Protein AF-A0A6G9ZZT4-F1 (afdb_monomer)

Structure (mmCIF, N/CA/C/O backbone):
data_AF-A0A6G9ZZT4-F1
#
_entry.id   AF-A0A6G9ZZT4-F1
#
loop_
_atom_site.group_PDB
_atom_site.id
_atom_site.type_symbol
_atom_site.label_atom_id
_atom_site.label_alt_id
_atom_site.label_comp_id
_atom_site.label_asym_id
_atom_site.label_entity_id
_atom_site.label_seq_id
_atom_site.pdbx_PDB_ins_code
_atom_site.Cartn_x
_atom_site.Cartn_y
_atom_site.Cartn_z
_atom_site.occupancy
_atom_site.B_iso_or_equiv
_atom_site.auth_seq_id
_atom_site.auth_comp_id
_atom_site.auth_asym_id
_atom_site.auth_atom_id
_atom_site.pdbx_PDB_model_num
ATOM 1 N N . MET A 1 1 ? 6.848 51.789 -6.410 1.00 40.38 1 MET A N 1
ATOM 2 C CA . MET A 1 1 ? 7.286 50.613 -7.195 1.00 40.38 1 MET A CA 1
ATOM 3 C C . MET A 1 1 ? 8.052 49.717 -6.241 1.00 40.38 1 MET A C 1
ATOM 5 O O . MET A 1 1 ? 9.032 50.182 -5.696 1.00 40.38 1 MET A O 1
ATOM 9 N N . GLY A 1 2 ? 7.680 48.504 -5.877 1.00 38.53 2 GLY A N 1
ATOM 10 C CA . GLY A 1 2 ? 6.544 47.631 -6.135 1.00 38.53 2 GLY A CA 1
ATOM 11 C C . GLY A 1 2 ? 6.899 46.388 -5.318 1.00 38.53 2 GLY A C 1
ATOM 12 O O . GLY A 1 2 ? 7.953 45.803 -5.550 1.00 38.53 2 GLY A O 1
ATOM 13 N N . SER A 1 3 ? 6.124 46.094 -4.275 1.00 37.66 3 SER A N 1
ATOM 14 C CA . SER A 1 3 ? 6.469 45.092 -3.266 1.00 37.66 3 SER A CA 1
ATOM 15 C C . SER A 1 3 ? 6.653 43.709 -3.888 1.00 37.66 3 SER A C 1
ATOM 17 O O . SER A 1 3 ? 5.797 43.226 -4.629 1.00 37.66 3 SER A O 1
ATOM 19 N N . MET A 1 4 ? 7.783 43.086 -3.562 1.00 38.00 4 MET A N 1
ATOM 20 C CA . MET A 1 4 ? 8.154 41.728 -3.941 1.00 38.00 4 MET A CA 1
ATOM 21 C C . MET A 1 4 ? 7.099 40.763 -3.382 1.00 38.00 4 MET A C 1
ATOM 23 O O . MET A 1 4 ? 6.957 40.615 -2.167 1.00 38.00 4 MET A O 1
ATOM 27 N N . LYS A 1 5 ? 6.296 40.164 -4.268 1.00 38.88 5 LYS A N 1
ATOM 28 C CA . LYS A 1 5 ? 5.318 39.143 -3.887 1.00 38.88 5 LYS A CA 1
ATOM 29 C C . LYS A 1 5 ? 6.081 37.900 -3.445 1.00 38.88 5 LYS A C 1
ATOM 31 O O . LYS A 1 5 ? 6.746 37.249 -4.243 1.00 38.88 5 LYS A O 1
ATOM 36 N N . ILE A 1 6 ? 5.963 37.592 -2.161 1.00 41.97 6 ILE A N 1
ATOM 37 C CA . ILE A 1 6 ? 6.285 36.288 -1.595 1.00 41.97 6 ILE A CA 1
ATOM 38 C C . ILE A 1 6 ? 5.336 35.299 -2.280 1.00 41.97 6 ILE A C 1
ATOM 40 O O . ILE A 1 6 ? 4.125 35.348 -2.049 1.00 41.97 6 ILE A O 1
ATOM 44 N N . ASN A 1 7 ? 5.863 34.452 -3.166 1.00 36.41 7 ASN A N 1
ATOM 45 C CA . ASN A 1 7 ? 5.104 33.321 -3.682 1.00 36.41 7 ASN A CA 1
ATOM 46 C C . ASN A 1 7 ? 4.803 32.408 -2.495 1.00 36.41 7 ASN A C 1
ATOM 48 O O . ASN A 1 7 ? 5.701 31.802 -1.911 1.00 36.41 7 ASN A O 1
ATOM 52 N N . LYS A 1 8 ? 3.525 32.394 -2.105 1.00 38.28 8 LYS A N 1
ATOM 53 C CA . LYS A 1 8 ? 2.959 31.421 -1.179 1.00 38.28 8 LYS A CA 1
ATOM 54 C C . LYS A 1 8 ? 3.354 30.034 -1.673 1.00 38.28 8 LYS A C 1
ATOM 56 O O . LYS A 1 8 ? 3.097 29.705 -2.826 1.00 38.28 8 LYS A O 1
ATOM 61 N N . SER A 1 9 ? 3.972 29.261 -0.789 1.00 41.78 9 SER A N 1
ATOM 62 C CA . SER A 1 9 ? 4.110 27.819 -0.918 1.00 41.78 9 SER A CA 1
ATOM 63 C C . SER A 1 9 ? 2.759 27.235 -1.321 1.00 41.78 9 SER A C 1
ATOM 65 O O . SER A 1 9 ? 1.800 27.329 -0.548 1.00 41.78 9 SER A O 1
ATOM 67 N N . GLU A 1 10 ? 2.675 26.676 -2.524 1.00 39.22 10 GLU A N 1
ATOM 68 C CA . GLU A 1 10 ? 1.617 25.739 -2.870 1.00 39.22 10 GLU A CA 1
ATOM 69 C C . GLU A 1 10 ?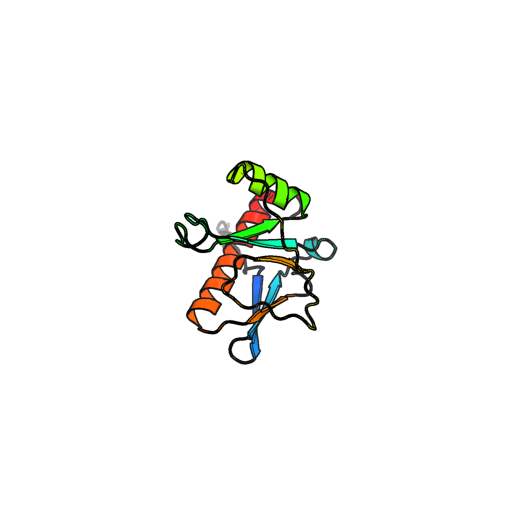 1.669 24.641 -1.811 1.00 39.22 10 GLU A C 1
ATOM 71 O O . GLU A 1 10 ? 2.642 23.896 -1.704 1.00 39.22 10 GLU A O 1
ATOM 76 N N . SER A 1 11 ? 0.668 24.616 -0.934 1.00 41.00 11 SER A N 1
ATOM 77 C CA . SER A 1 11 ? 0.413 23.458 -0.097 1.00 41.00 11 SER A CA 1
ATOM 78 C C . SER A 1 11 ? 0.123 22.318 -1.063 1.00 41.00 11 SER A C 1
ATOM 80 O O . SER A 1 11 ? -0.963 22.272 -1.638 1.00 41.00 11 SER A O 1
ATOM 82 N N . SER A 1 12 ? 1.121 21.475 -1.314 1.00 54.25 12 SER A N 1
ATOM 83 C CA . SER A 1 12 ? 0.995 20.284 -2.142 1.00 54.25 12 SER A CA 1
ATOM 84 C C . SER A 1 12 ? -0.148 19.449 -1.577 1.00 54.25 12 SER A C 1
ATOM 86 O O . SER A 1 12 ? -0.014 18.854 -0.506 1.00 54.25 12 SER A O 1
ATOM 88 N N . VAL A 1 13 ? -1.297 19.482 -2.248 1.00 65.56 13 VAL A N 1
ATOM 89 C CA . VAL A 1 13 ? -2.409 18.581 -1.957 1.00 65.56 13 VAL A CA 1
ATOM 90 C C . VAL A 1 13 ? -1.856 17.165 -2.092 1.00 65.56 13 VAL A C 1
ATOM 92 O O . VAL A 1 13 ? -1.134 16.876 -3.047 1.00 65.56 13 VAL A O 1
ATOM 95 N N . SER A 1 14 ? -2.115 16.317 -1.095 1.00 78.31 14 SER A N 1
ATOM 96 C CA . SER A 1 14 ? -1.703 14.915 -1.138 1.00 78.31 14 SER A CA 1
ATOM 97 C C . SER A 1 14 ? -2.259 14.284 -2.411 1.00 78.31 14 SER A C 1
ATOM 99 O O . SER A 1 14 ? -3.458 14.377 -2.661 1.00 78.31 14 SER A O 1
ATOM 101 N N . LYS A 1 15 ? -1.396 13.670 -3.226 1.00 88.25 15 LYS A N 1
ATOM 102 C CA . LYS A 1 15 ? -1.828 12.936 -4.426 1.00 88.25 15 LYS A CA 1
ATOM 103 C C . LYS A 1 15 ? -2.541 11.632 -4.071 1.00 88.25 15 LYS A C 1
ATOM 105 O O . LYS A 1 15 ? -3.247 11.081 -4.904 1.00 88.25 15 LYS A O 1
ATOM 110 N N . VAL A 1 16 ? -2.374 11.133 -2.845 1.00 92.25 16 VAL A N 1
ATOM 111 C CA . VAL A 1 16 ? -3.132 9.984 -2.344 1.00 92.25 16 VAL A CA 1
ATOM 112 C C . VAL A 1 16 ? -4.515 10.473 -1.926 1.00 92.25 16 VAL A C 1
ATOM 114 O O . VAL A 1 16 ? -4.672 11.097 -0.879 1.00 92.25 16 VAL A O 1
ATOM 117 N N . GLN A 1 17 ? -5.523 10.163 -2.731 1.00 93.69 17 GLN A N 1
ATOM 118 C CA . GLN A 1 17 ? -6.916 10.420 -2.402 1.00 93.69 17 GLN A CA 1
ATOM 119 C C . GLN A 1 17 ? -7.515 9.222 -1.674 1.00 93.69 17 GLN A C 1
ATOM 121 O O . GLN A 1 17 ? -7.230 8.064 -1.985 1.00 93.69 17 GLN A O 1
ATOM 126 N N . SER A 1 18 ? -8.369 9.497 -0.691 1.00 91.81 18 SER A N 1
ATOM 127 C CA . SER A 1 18 ? -9.068 8.452 0.051 1.00 91.81 18 SER A CA 1
ATOM 128 C C . SER A 1 18 ? -10.524 8.832 0.281 1.00 91.81 18 SER A C 1
ATOM 130 O O . SER A 1 18 ? -10.823 9.932 0.741 1.00 91.81 18 SER A O 1
ATOM 132 N N . ASN A 1 19 ? -11.429 7.909 -0.038 1.00 92.12 19 ASN A N 1
ATOM 133 C CA . ASN A 1 19 ? -12.871 8.079 0.090 1.00 92.12 19 ASN A CA 1
ATOM 134 C C . ASN A 1 19 ? -13.467 6.871 0.812 1.00 92.12 19 ASN A C 1
ATOM 136 O O . ASN A 1 19 ? -13.231 5.726 0.429 1.00 92.12 19 ASN A O 1
ATOM 140 N N . GLU A 1 20 ? -14.253 7.104 1.859 1.00 91.19 20 GLU A N 1
ATOM 141 C CA . GLU A 1 20 ? -14.982 6.023 2.524 1.00 91.19 20 GLU A CA 1
ATOM 142 C C . GLU A 1 20 ? -16.229 5.675 1.706 1.00 91.19 20 GLU A C 1
ATOM 144 O O . GLU A 1 20 ? -17.094 6.520 1.488 1.00 91.19 20 GLU A O 1
ATOM 149 N N . ILE A 1 21 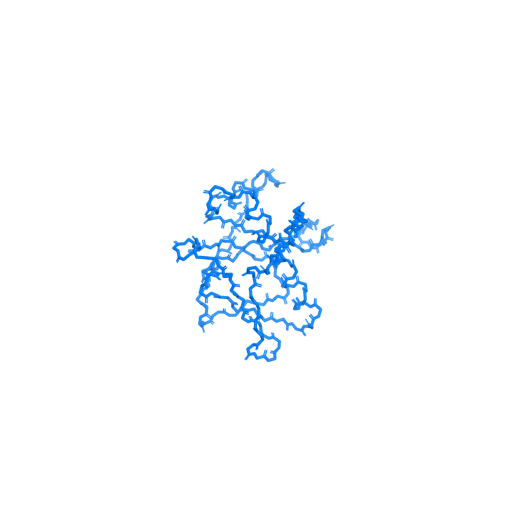? -16.297 4.436 1.215 1.00 90.25 21 ILE A N 1
ATOM 150 C CA . ILE A 1 21 ? -17.361 3.973 0.302 1.00 90.25 21 ILE A CA 1
ATOM 151 C C . ILE A 1 21 ? -18.394 3.079 0.995 1.00 90.25 21 ILE A C 1
ATOM 153 O O . ILE A 1 21 ? -19.489 2.860 0.484 1.00 90.25 21 ILE A O 1
ATOM 157 N N . ALA A 1 22 ? -18.040 2.553 2.162 1.00 89.56 22 ALA A N 1
ATOM 158 C CA . ALA A 1 22 ? -18.897 1.809 3.071 1.00 89.56 22 ALA A CA 1
ATOM 159 C C . ALA A 1 22 ? -18.259 1.870 4.467 1.00 89.56 22 ALA A C 1
ATOM 161 O O . ALA A 1 22 ? -17.056 2.138 4.553 1.00 89.56 22 ALA A O 1
ATOM 162 N N . PRO A 1 23 ? -19.005 1.574 5.549 1.00 91.06 23 PRO A N 1
ATOM 163 C CA . PRO A 1 23 ? -18.411 1.498 6.876 1.00 91.06 23 PRO A CA 1
ATOM 164 C C . PRO A 1 23 ? -17.169 0.613 6.847 1.00 91.06 23 PRO A C 1
ATOM 166 O O . PRO A 1 23 ? -17.208 -0.491 6.292 1.00 91.06 23 PRO A O 1
ATOM 169 N N . ASN A 1 24 ? -16.076 1.095 7.440 1.00 93.44 24 ASN A N 1
ATOM 170 C CA . ASN A 1 24 ? -14.831 0.333 7.555 1.00 93.44 24 ASN A CA 1
ATOM 171 C C . ASN A 1 24 ? -14.163 -0.020 6.210 1.00 93.44 24 ASN A C 1
ATOM 173 O O . ASN A 1 24 ? -13.331 -0.929 6.147 1.00 93.44 24 ASN A O 1
ATOM 177 N N . THR A 1 25 ? -14.527 0.682 5.131 1.00 92.69 25 THR A N 1
ATOM 178 C CA . THR A 1 25 ? -14.044 0.414 3.772 1.00 92.69 25 THR A CA 1
ATOM 179 C C . THR A 1 25 ? -13.623 1.705 3.080 1.00 92.69 25 THR A C 1
ATOM 181 O O . THR A 1 25 ? -14.435 2.598 2.842 1.00 92.69 25 THR A O 1
ATOM 184 N N . LEU A 1 26 ? -12.350 1.782 2.703 1.00 93.38 26 LEU A N 1
ATOM 185 C CA . LEU A 1 26 ? -11.765 2.911 1.993 1.00 93.38 26 LEU A CA 1
ATOM 186 C C . LEU A 1 26 ? -11.477 2.539 0.544 1.00 93.38 26 LEU A C 1
ATOM 188 O O . LEU A 1 26 ? -10.812 1.543 0.273 1.00 93.38 26 LEU A O 1
ATOM 192 N N . PHE A 1 27 ? -11.920 3.388 -0.370 1.00 91.44 27 PHE A N 1
ATOM 193 C CA . PHE A 1 27 ? -11.380 3.477 -1.714 1.00 91.44 27 PHE A CA 1
ATOM 194 C C . PHE A 1 27 ? -10.191 4.437 -1.698 1.00 91.44 27 PHE A C 1
ATOM 196 O O . PHE A 1 27 ? -10.291 5.533 -1.144 1.00 91.44 27 PHE A O 1
ATOM 203 N N . ILE A 1 28 ? -9.069 4.016 -2.271 1.00 91.44 28 ILE A N 1
ATOM 204 C CA . ILE A 1 28 ? -7.832 4.791 -2.313 1.00 91.44 28 ILE A CA 1
ATOM 205 C C . ILE A 1 28 ? -7.310 4.817 -3.737 1.00 91.44 28 ILE A C 1
ATOM 207 O O . ILE A 1 28 ? -7.076 3.763 -4.316 1.00 91.44 28 ILE A O 1
ATOM 211 N N . ASN A 1 29 ? -7.058 6.003 -4.267 1.00 90.94 29 ASN A N 1
ATOM 212 C CA . ASN A 1 29 ? -6.408 6.193 -5.555 1.00 90.94 29 ASN A CA 1
ATOM 213 C C . ASN A 1 29 ? -5.290 7.230 -5.432 1.00 90.94 29 ASN A C 1
ATOM 215 O O . ASN A 1 29 ? -5.237 8.007 -4.482 1.00 90.94 29 ASN A O 1
ATOM 219 N N . ILE A 1 30 ? -4.364 7.208 -6.379 1.00 90.50 30 ILE A N 1
ATOM 220 C CA . ILE A 1 30 ? -3.268 8.160 -6.483 1.00 90.50 30 ILE A CA 1
ATOM 221 C C . ILE A 1 30 ? -3.533 8.998 -7.727 1.00 90.50 30 ILE A C 1
ATOM 223 O O . ILE A 1 30 ? -3.453 8.502 -8.849 1.00 90.50 30 ILE A O 1
ATOM 227 N N . GLU A 1 31 ? -3.877 10.266 -7.521 1.00 88.44 31 GLU A N 1
ATOM 228 C CA . GLU A 1 31 ? -4.100 11.238 -8.588 1.00 88.44 31 GLU A CA 1
ATOM 229 C C . GLU A 1 31 ? -2.762 11.712 -9.152 1.00 88.44 31 GLU A C 1
ATOM 231 O O . GLU A 1 31 ? -2.251 12.788 -8.833 1.00 88.44 31 GLU A O 1
ATOM 236 N N . ASP A 1 32 ? -2.178 10.866 -9.993 1.00 85.19 32 ASP A N 1
ATOM 237 C CA . ASP A 1 32 ? -0.965 11.171 -10.728 1.00 85.19 32 ASP A CA 1
ATOM 238 C C . ASP A 1 32 ? -1.049 10.618 -12.151 1.00 85.19 32 ASP A C 1
ATOM 240 O O . ASP A 1 32 ? -1.028 9.408 -12.372 1.00 85.19 32 ASP A O 1
ATOM 244 N N . ASP A 1 33 ? -1.141 11.521 -13.127 1.00 80.81 33 ASP A N 1
ATOM 245 C CA . ASP A 1 33 ? -1.292 11.170 -14.539 1.00 80.81 33 ASP A CA 1
ATOM 246 C C . ASP A 1 33 ? -0.126 10.333 -15.087 1.00 80.81 33 ASP A C 1
ATOM 248 O O . ASP A 1 33 ? -0.314 9.596 -16.054 1.00 80.81 33 ASP A O 1
ATOM 252 N N . SER A 1 34 ? 1.062 10.404 -14.475 1.00 77.25 34 SER A N 1
ATOM 253 C CA . SER A 1 34 ? 2.219 9.597 -14.891 1.00 77.25 34 SER A CA 1
ATOM 254 C C . SER A 1 34 ? 2.043 8.093 -14.617 1.00 77.25 34 SER A C 1
ATOM 256 O O . SER A 1 34 ? 2.729 7.262 -15.220 1.00 77.25 34 SER A O 1
ATOM 258 N N . LEU A 1 35 ? 1.102 7.730 -13.737 1.00 75.69 35 LEU A N 1
ATOM 259 C CA . LEU A 1 35 ? 0.834 6.350 -13.333 1.00 75.69 35 LEU A CA 1
ATOM 260 C C . LEU A 1 35 ? -0.190 5.630 -14.219 1.00 75.69 35 LEU A C 1
ATOM 262 O O . LEU A 1 35 ? -0.330 4.418 -14.081 1.00 75.69 35 LEU A O 1
ATOM 266 N N . LYS A 1 36 ? -0.864 6.329 -15.146 1.00 73.44 36 LYS A N 1
ATOM 267 C CA . LYS A 1 36 ? -1.947 5.784 -15.997 1.00 73.44 36 LYS A CA 1
ATOM 268 C C . LYS A 1 36 ? -1.610 4.471 -16.705 1.00 73.44 36 LYS A C 1
ATOM 270 O O . LYS A 1 36 ? -2.476 3.619 -16.848 1.00 73.44 36 LYS A O 1
ATOM 275 N N . ASP A 1 37 ? -0.361 4.311 -17.132 1.00 71.62 37 ASP A N 1
ATOM 276 C CA . ASP A 1 37 ? 0.102 3.120 -17.856 1.00 71.62 37 ASP A CA 1
ATOM 277 C C . ASP A 1 37 ? 1.055 2.243 -17.022 1.00 71.62 37 ASP A C 1
ATOM 279 O O . ASP A 1 37 ? 1.538 1.214 -17.498 1.00 71.62 37 ASP A O 1
ATOM 283 N N . ASN A 1 38 ? 1.347 2.641 -15.778 1.00 73.88 38 ASN A N 1
ATOM 284 C CA . ASN A 1 38 ? 2.392 2.051 -14.942 1.00 73.88 38 ASN A CA 1
ATOM 285 C C . ASN A 1 38 ? 1.827 1.661 -13.567 1.00 73.88 38 ASN A C 1
ATOM 287 O O . ASN A 1 38 ? 1.932 2.442 -12.614 1.00 73.88 38 ASN A O 1
ATOM 291 N N . PRO A 1 39 ? 1.238 0.457 -13.431 1.00 76.44 39 PRO A N 1
ATOM 292 C CA . PRO A 1 39 ? 0.719 0.002 -12.150 1.00 76.44 39 PRO A CA 1
ATOM 293 C C . PRO A 1 39 ? 1.849 -0.086 -11.123 1.00 76.44 39 PRO A C 1
ATOM 295 O O . PRO A 1 39 ? 2.924 -0.618 -11.401 1.00 76.44 39 PRO A O 1
ATOM 298 N N . LEU A 1 40 ? 1.590 0.410 -9.916 1.00 85.44 40 LEU A N 1
ATOM 299 C CA . LEU A 1 40 ? 2.563 0.379 -8.833 1.00 85.44 40 LEU A CA 1
ATOM 300 C C . LEU A 1 40 ? 2.447 -0.913 -8.025 1.00 85.44 40 LEU A C 1
ATOM 302 O O . LEU A 1 40 ? 1.364 -1.436 -7.751 1.00 85.44 40 LEU A O 1
ATOM 306 N N . ILE A 1 41 ? 3.588 -1.389 -7.539 1.00 86.38 41 ILE A N 1
ATOM 307 C CA . ILE A 1 41 ? 3.633 -2.452 -6.542 1.00 86.38 41 ILE 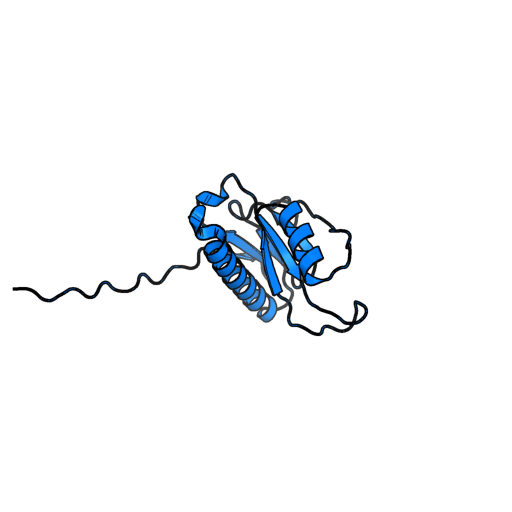A CA 1
ATOM 308 C C . ILE A 1 41 ? 3.797 -1.822 -5.166 1.00 86.38 41 ILE A C 1
ATOM 310 O O . ILE A 1 41 ? 4.833 -1.242 -4.848 1.00 86.38 41 ILE A O 1
ATOM 314 N N . LEU A 1 42 ? 2.779 -1.970 -4.326 1.00 87.75 42 LEU A N 1
ATOM 315 C CA . LEU A 1 42 ? 2.804 -1.588 -2.926 1.00 87.75 42 LEU A CA 1
ATOM 316 C C . LEU A 1 42 ? 3.230 -2.771 -2.059 1.00 87.75 42 LEU A C 1
ATOM 318 O O . LEU A 1 42 ? 2.590 -3.820 -2.020 1.00 87.75 42 LEU A O 1
ATOM 322 N N . VAL A 1 43 ? 4.275 -2.576 -1.271 1.00 86.31 43 VAL A N 1
ATOM 323 C CA . VAL A 1 43 ? 4.736 -3.552 -0.288 1.00 86.31 43 VAL A CA 1
ATOM 324 C C . VAL A 1 43 ? 4.435 -3.037 1.105 1.00 86.31 43 VAL A C 1
ATOM 326 O O . VAL A 1 43 ? 5.018 -2.040 1.533 1.00 86.31 43 VAL A O 1
ATOM 329 N N . PHE A 1 44 ? 3.591 -3.755 1.844 1.00 85.69 44 PHE A N 1
ATOM 330 C CA . PHE A 1 44 ? 3.521 -3.603 3.292 1.00 85.69 44 PHE A CA 1
ATOM 331 C C . PHE A 1 44 ? 4.488 -4.570 3.965 1.00 85.69 44 PHE A C 1
ATOM 333 O O . PHE A 1 44 ? 4.470 -5.769 3.689 1.00 85.69 44 PHE A O 1
ATOM 340 N N . TYR A 1 45 ? 5.329 -4.066 4.866 1.00 82.31 45 TYR A N 1
ATOM 341 C CA . TYR A 1 45 ? 6.347 -4.883 5.518 1.00 82.31 45 TYR A CA 1
ATOM 342 C C . TYR A 1 45 ? 6.592 -4.482 6.971 1.00 82.31 45 TYR A C 1
ATOM 344 O O . TYR A 1 45 ? 6.384 -3.342 7.390 1.00 82.31 45 TYR A O 1
ATOM 352 N N . GLN A 1 46 ? 7.070 -5.451 7.744 1.00 82.50 46 GLN A N 1
ATOM 353 C CA . GLN A 1 46 ? 7.456 -5.293 9.136 1.00 82.50 46 GLN A CA 1
ATOM 354 C C . GLN A 1 46 ? 8.617 -6.243 9.428 1.00 82.50 46 GLN A C 1
ATOM 356 O O . GLN A 1 46 ? 8.569 -7.413 9.053 1.00 82.50 46 GLN A O 1
ATOM 361 N N . PHE A 1 47 ? 9.656 -5.762 10.104 1.00 74.44 47 PHE A N 1
ATOM 362 C CA . PHE A 1 47 ? 10.730 -6.633 10.570 1.00 74.44 47 PHE A CA 1
ATOM 363 C C . PHE A 1 47 ? 10.265 -7.404 11.801 1.00 74.44 47 PHE A C 1
ATOM 365 O O . PHE A 1 47 ? 9.643 -6.828 12.699 1.00 74.44 47 PHE A O 1
ATOM 372 N N . SER A 1 48 ? 10.573 -8.699 11.852 1.00 73.25 48 SER A N 1
ATOM 373 C CA . SER A 1 48 ? 10.214 -9.567 12.972 1.00 73.25 48 SER A CA 1
ATOM 374 C C . SER A 1 48 ? 11.329 -10.554 13.314 1.00 73.25 48 SER A C 1
ATOM 376 O O . SER A 1 48 ? 12.110 -10.936 12.446 1.00 73.25 48 SER A O 1
ATOM 378 N N . ILE A 1 49 ? 11.403 -10.972 14.583 1.00 67.25 49 ILE A N 1
ATOM 379 C CA . ILE A 1 49 ? 12.227 -12.115 15.007 1.00 67.25 49 ILE A CA 1
ATOM 380 C C . ILE A 1 49 ? 11.392 -13.382 14.859 1.00 67.25 49 ILE A C 1
ATOM 382 O O . ILE A 1 49 ? 10.274 -13.459 15.379 1.00 67.25 49 ILE A O 1
ATOM 386 N N . GLY A 1 50 ? 11.944 -14.373 14.155 1.00 62.53 50 GLY A N 1
ATOM 387 C CA . GLY A 1 50 ? 11.328 -15.692 13.993 1.00 62.53 50 GLY A CA 1
ATOM 388 C C . GLY A 1 50 ? 9.957 -15.670 13.309 1.00 62.53 50 GLY A C 1
ATOM 389 O O . GLY A 1 50 ? 9.184 -16.600 13.497 1.00 62.53 50 GLY A O 1
ATOM 390 N N . GLY A 1 51 ? 9.620 -14.597 12.581 1.00 63.12 51 GLY A N 1
ATOM 391 C CA . GLY A 1 51 ? 8.323 -14.419 11.913 1.00 63.12 51 GLY A CA 1
ATOM 392 C C . GLY A 1 51 ? 7.146 -14.079 12.837 1.00 63.12 51 GLY A C 1
ATOM 393 O O . GLY A 1 51 ? 6.031 -13.913 12.351 1.00 63.12 51 GLY A O 1
ATOM 394 N N . ILE A 1 52 ? 7.370 -13.979 14.154 1.00 67.12 52 ILE A N 1
ATOM 395 C CA . ILE A 1 52 ? 6.292 -13.898 15.156 1.00 67.12 52 ILE A CA 1
ATOM 396 C C . ILE A 1 52 ? 6.368 -12.602 15.965 1.00 67.12 52 ILE A C 1
ATOM 398 O O . ILE A 1 52 ? 5.338 -11.995 16.250 1.00 67.12 52 ILE A O 1
ATOM 402 N N . ILE A 1 53 ? 7.571 -12.162 16.342 1.00 72.06 53 ILE A N 1
ATOM 403 C CA . ILE A 1 53 ? 7.741 -11.005 17.230 1.00 72.06 53 ILE A CA 1
ATOM 404 C C . ILE A 1 53 ? 8.048 -9.767 16.386 1.00 72.06 53 ILE A C 1
ATOM 406 O O . ILE A 1 53 ? 9.157 -9.681 15.853 1.00 72.06 53 ILE A O 1
ATOM 410 N N . PRO A 1 54 ? 7.122 -8.801 16.248 1.00 73.44 54 PRO A N 1
ATOM 411 C CA . PRO A 1 54 ? 7.381 -7.587 15.486 1.00 73.44 54 PRO A CA 1
ATOM 412 C C . PRO A 1 54 ? 8.431 -6.716 16.187 1.00 73.44 54 PRO A C 1
ATOM 414 O O . PRO A 1 54 ? 8.263 -6.333 17.342 1.00 73.44 54 PRO A O 1
ATOM 417 N N . LEU A 1 55 ? 9.503 -6.374 15.472 1.00 80.19 55 LEU A N 1
ATOM 418 C CA . LEU A 1 55 ? 10.578 -5.486 15.937 1.00 80.19 55 LEU A CA 1
ATOM 419 C C . LEU A 1 55 ? 10.463 -4.061 15.409 1.00 80.19 55 LEU A C 1
ATOM 421 O O . LEU A 1 55 ? 11.078 -3.143 15.945 1.00 80.19 55 LEU A O 1
ATOM 425 N N . SER A 1 56 ? 9.716 -3.870 14.327 1.00 80.19 56 SER A N 1
ATOM 426 C CA . SER A 1 56 ? 9.490 -2.557 13.738 1.00 80.19 56 SER A CA 1
ATOM 427 C C . SER A 1 56 ? 8.000 -2.241 13.703 1.00 80.19 56 SER A C 1
ATOM 429 O O . SER A 1 56 ? 7.176 -3.153 13.747 1.00 80.19 56 SER A O 1
ATOM 431 N N . PRO A 1 57 ? 7.602 -0.969 13.564 1.00 86.25 57 PRO A N 1
ATOM 432 C CA . PRO A 1 57 ? 6.259 -0.663 13.094 1.00 86.25 57 PRO A CA 1
ATOM 433 C C . PRO A 1 57 ? 6.054 -1.214 11.673 1.00 86.25 57 PRO A C 1
ATOM 435 O O . PRO A 1 57 ? 7.023 -1.417 10.933 1.00 86.25 57 PRO A O 1
ATOM 438 N N . LEU A 1 58 ? 4.789 -1.437 11.307 1.00 87.06 58 LEU A N 1
ATOM 439 C CA . LEU A 1 58 ? 4.378 -1.680 9.923 1.00 87.06 58 LEU A CA 1
ATOM 440 C C . LEU A 1 58 ? 4.775 -0.484 9.047 1.00 87.06 58 LEU A C 1
ATOM 442 O O . LEU A 1 58 ? 4.574 0.660 9.457 1.00 87.06 58 LEU A O 1
ATOM 446 N N . ARG A 1 59 ? 5.318 -0.763 7.864 1.00 88.94 59 ARG A N 1
ATOM 447 C CA . ARG A 1 59 ? 5.771 0.210 6.864 1.00 88.94 59 ARG A CA 1
ATOM 448 C C . ARG A 1 59 ? 5.176 -0.115 5.497 1.00 88.94 59 ARG A C 1
ATOM 450 O O . ARG A 1 59 ? 4.703 -1.229 5.281 1.00 88.94 59 ARG A O 1
ATOM 457 N N . ALA A 1 60 ? 5.228 0.859 4.596 1.00 91.50 60 ALA A N 1
ATOM 458 C CA . ALA A 1 60 ? 4.779 0.758 3.215 1.00 91.50 60 ALA A CA 1
ATOM 459 C C . ALA A 1 60 ? 5.868 1.295 2.273 1.00 91.50 60 ALA A C 1
ATOM 461 O O . ALA A 1 60 ? 6.569 2.243 2.632 1.00 91.50 60 ALA A O 1
ATOM 462 N N . LYS A 1 61 ? 6.019 0.701 1.086 1.00 91.94 61 LYS A N 1
ATOM 463 C CA . LYS A 1 61 ? 6.878 1.220 0.012 1.00 91.94 61 LYS A CA 1
ATOM 464 C C . LYS A 1 61 ? 6.288 0.887 -1.360 1.00 91.94 61 LYS A C 1
ATOM 466 O O . LYS A 1 61 ? 5.823 -0.233 -1.553 1.00 91.94 61 LYS A O 1
ATOM 471 N N . PHE A 1 62 ? 6.327 1.849 -2.282 1.00 91.44 62 PHE A N 1
ATOM 472 C CA . PHE A 1 62 ? 5.962 1.651 -3.685 1.00 91.44 62 PHE A CA 1
ATOM 473 C C . PHE A 1 62 ? 7.183 1.310 -4.544 1.00 91.44 62 PHE A C 1
ATOM 475 O O . PHE A 1 62 ? 8.294 1.773 -4.270 1.00 91.44 62 PHE A O 1
ATOM 482 N N . PHE A 1 63 ? 6.949 0.513 -5.581 1.00 88.38 63 PHE A N 1
ATOM 483 C CA . PHE A 1 63 ? 7.915 0.086 -6.589 1.00 88.38 63 PHE A CA 1
ATOM 484 C C . PHE A 1 63 ? 7.255 0.101 -7.970 1.00 88.38 63 PHE A C 1
ATOM 486 O O . PHE A 1 63 ? 6.037 -0.054 -8.065 1.00 88.38 63 PHE A O 1
ATOM 493 N N . LEU A 1 64 ? 8.059 0.249 -9.023 1.00 85.94 64 LEU A N 1
ATOM 494 C CA . LEU A 1 64 ? 7.583 0.205 -10.409 1.00 85.94 64 LEU A CA 1
ATOM 495 C C . LEU A 1 64 ? 7.339 -1.225 -10.896 1.00 85.94 64 LEU A C 1
ATOM 497 O O . LEU A 1 64 ? 6.395 -1.472 -11.637 1.00 85.94 64 LEU A O 1
ATOM 501 N N . ASP A 1 65 ? 8.170 -2.179 -10.473 1.00 83.56 65 ASP A N 1
ATOM 502 C CA . ASP A 1 65 ? 8.043 -3.566 -10.905 1.00 83.56 65 ASP A CA 1
ATOM 503 C C . ASP A 1 65 ? 8.537 -4.578 -9.860 1.00 83.56 65 ASP A C 1
ATOM 505 O O . ASP A 1 65 ? 9.147 -4.256 -8.836 1.00 83.56 65 ASP A O 1
ATOM 509 N N . SER A 1 66 ? 8.233 -5.853 -10.112 1.00 78.31 66 SER A N 1
ATOM 510 C CA . SER A 1 66 ? 8.533 -6.949 -9.188 1.00 78.31 66 SER A CA 1
ATOM 511 C C . SER A 1 66 ? 10.028 -7.254 -9.061 1.00 78.31 66 SER A C 1
ATOM 513 O O . SER A 1 66 ? 10.457 -7.781 -8.035 1.00 78.31 66 SER A O 1
ATOM 515 N N . GLY A 1 67 ? 10.825 -6.943 -10.084 1.00 82.06 67 GLY A N 1
ATOM 516 C CA . GLY A 1 67 ? 12.278 -7.077 -10.053 1.00 82.06 67 GLY A CA 1
ATOM 517 C C . GLY A 1 67 ? 12.906 -6.123 -9.040 1.00 82.06 67 GLY A C 1
ATOM 518 O O . GLY A 1 67 ? 13.749 -6.546 -8.243 1.00 82.06 67 GLY A O 1
ATOM 519 N N . ASP A 1 68 ? 12.431 -4.879 -8.987 1.00 86.00 68 ASP A N 1
ATOM 520 C CA . ASP A 1 68 ? 12.867 -3.899 -7.987 1.00 86.00 68 ASP A CA 1
ATOM 521 C C . ASP A 1 68 ? 12.506 -4.316 -6.559 1.00 86.00 68 ASP A C 1
ATOM 523 O O . ASP A 1 68 ? 13.323 -4.176 -5.642 1.00 86.00 68 ASP A O 1
ATOM 527 N N . VAL A 1 69 ? 11.322 -4.906 -6.371 1.00 84.81 69 VAL A N 1
ATOM 528 C CA . VAL A 1 69 ? 10.913 -5.480 -5.081 1.00 84.81 69 VAL A CA 1
ATOM 529 C C . VAL A 1 69 ? 11.904 -6.562 -4.645 1.00 84.81 69 VAL A C 1
ATOM 531 O O . VAL A 1 69 ? 12.439 -6.499 -3.536 1.00 84.81 69 VAL A O 1
ATOM 534 N N . ILE A 1 70 ? 12.201 -7.531 -5.519 1.00 80.38 70 ILE A N 1
ATOM 535 C CA . ILE A 1 70 ? 13.136 -8.631 -5.227 1.00 80.38 70 ILE A CA 1
ATOM 536 C C . ILE A 1 70 ? 14.525 -8.085 -4.886 1.00 80.38 70 ILE A C 1
ATOM 538 O O . ILE A 1 70 ? 15.127 -8.496 -3.891 1.00 80.38 70 ILE A O 1
ATOM 542 N N . LYS A 1 71 ? 15.028 -7.129 -5.675 1.00 83.00 71 LYS A N 1
ATOM 543 C CA . LYS A 1 71 ? 16.337 -6.507 -5.454 1.00 83.00 71 LYS A CA 1
ATOM 544 C C . LYS A 1 71 ? 16.398 -5.787 -4.107 1.00 83.00 71 LYS A C 1
ATOM 546 O O . LYS A 1 71 ? 17.358 -5.980 -3.359 1.00 83.00 71 LYS A O 1
ATOM 551 N N . TRP A 1 72 ? 15.376 -4.999 -3.773 1.00 84.25 72 TRP A N 1
ATOM 552 C CA . TRP A 1 72 ? 15.288 -4.297 -2.493 1.00 84.25 72 TRP A CA 1
ATOM 553 C C . TRP A 1 72 ? 15.262 -5.265 -1.305 1.00 84.25 72 TRP A C 1
ATOM 555 O O . TRP A 1 72 ? 16.007 -5.069 -0.340 1.00 84.25 72 TRP A O 1
ATOM 565 N N . PHE A 1 73 ? 14.478 -6.344 -1.386 1.00 76.75 73 PHE A N 1
ATOM 566 C CA . PHE A 1 73 ? 14.444 -7.375 -0.346 1.00 76.75 73 PHE A CA 1
ATOM 567 C C . PHE A 1 73 ? 15.787 -8.088 -0.192 1.00 76.75 73 PHE A C 1
ATOM 569 O O . PHE A 1 73 ? 16.263 -8.225 0.936 1.00 76.75 73 PHE A O 1
ATOM 576 N N . TYR A 1 74 ? 16.428 -8.486 -1.295 1.00 71.62 74 TYR A N 1
ATOM 577 C CA . TYR A 1 74 ? 17.732 -9.150 -1.263 1.00 71.62 74 TYR A CA 1
ATOM 578 C C . TYR A 1 74 ? 18.801 -8.266 -0.610 1.00 71.62 74 TYR A C 1
ATOM 580 O O . TYR A 1 74 ? 19.537 -8.720 0.265 1.00 71.62 74 TYR A O 1
ATOM 588 N N . MET A 1 75 ? 18.849 -6.977 -0.966 1.00 72.31 75 MET A N 1
ATOM 589 C CA . MET A 1 75 ? 19.782 -6.023 -0.356 1.00 72.31 75 MET A CA 1
ATOM 590 C C . MET A 1 75 ? 19.502 -5.788 1.133 1.00 72.31 75 MET A C 1
ATOM 592 O O . MET A 1 75 ? 20.437 -5.570 1.902 1.00 72.31 75 MET A O 1
ATOM 596 N N . THR A 1 76 ? 18.232 -5.834 1.542 1.00 71.25 76 THR A N 1
ATOM 597 C CA . THR A 1 76 ? 17.814 -5.516 2.915 1.00 71.25 76 THR A CA 1
ATOM 598 C C . THR A 1 76 ? 17.922 -6.713 3.860 1.00 71.25 76 THR A C 1
ATOM 600 O O . THR A 1 76 ? 18.264 -6.541 5.027 1.00 71.25 76 THR A O 1
ATOM 603 N N . THR A 1 77 ? 17.633 -7.924 3.380 1.00 66.25 77 THR A N 1
ATOM 604 C CA . THR A 1 77 ? 17.489 -9.124 4.226 1.00 66.25 77 THR A CA 1
ATOM 605 C C . THR A 1 77 ? 18.562 -10.183 3.983 1.00 66.25 77 THR A C 1
ATOM 607 O O . THR A 1 77 ? 18.785 -11.007 4.862 1.00 66.25 77 THR A O 1
ATOM 610 N N . LYS A 1 78 ? 19.256 -10.162 2.832 1.00 61.06 78 LYS A N 1
ATOM 611 C CA . LYS A 1 78 ? 20.165 -11.233 2.365 1.00 61.06 78 LYS A CA 1
ATOM 612 C C . LYS A 1 78 ? 19.527 -12.634 2.306 1.00 61.06 78 LYS A C 1
ATOM 614 O O . LYS A 1 78 ? 20.244 -13.619 2.148 1.00 61.06 78 LYS A O 1
ATOM 619 N N . GLU A 1 79 ? 18.200 -12.725 2.380 1.00 48.66 79 GLU A N 1
ATOM 620 C CA . GLU A 1 79 ? 17.418 -13.958 2.284 1.00 48.66 79 GLU A CA 1
ATOM 621 C C . GLU A 1 79 ? 16.542 -13.924 1.018 1.00 48.66 79 GLU A C 1
ATOM 623 O O . GLU A 1 79 ? 16.090 -12.862 0.585 1.00 48.66 79 GLU A O 1
ATOM 628 N N . ILE A 1 80 ? 16.314 -15.087 0.394 1.00 38.56 80 ILE A N 1
ATOM 629 C CA . ILE A 1 80 ? 15.420 -15.230 -0.767 1.00 38.56 80 ILE A CA 1
ATOM 630 C C . ILE A 1 80 ? 14.043 -15.638 -0.244 1.00 38.56 80 ILE A C 1
ATOM 632 O O . ILE A 1 80 ? 13.873 -16.744 0.267 1.00 38.56 80 ILE A O 1
ATOM 636 N N . ILE A 1 81 ? 13.058 -14.751 -0.374 1.00 44.62 81 ILE A N 1
ATOM 637 C CA . ILE A 1 81 ? 11.688 -14.970 0.105 1.00 44.62 81 ILE A CA 1
ATOM 638 C C . ILE A 1 81 ? 10.736 -15.071 -1.094 1.00 44.62 81 ILE A C 1
ATOM 640 O O . ILE A 1 81 ? 10.831 -14.294 -2.043 1.00 44.62 81 ILE A O 1
ATOM 644 N N . TYR A 1 82 ? 9.797 -16.020 -1.039 1.00 39.78 82 TYR A N 1
ATOM 645 C CA . TYR A 1 82 ? 8.715 -16.156 -2.017 1.00 39.78 82 TYR A CA 1
ATOM 646 C C . TYR A 1 82 ? 7.695 -15.020 -1.861 1.00 39.78 82 TYR A C 1
ATOM 648 O O . TYR A 1 82 ? 7.000 -14.910 -0.850 1.00 39.78 82 TYR A O 1
ATOM 656 N N . VAL A 1 83 ? 7.600 -14.178 -2.888 1.00 48.06 83 VAL A N 1
ATOM 657 C CA . VAL A 1 83 ? 6.683 -13.036 -2.956 1.00 48.06 83 VAL A CA 1
ATOM 658 C C . VAL A 1 83 ? 5.296 -13.526 -3.375 1.00 48.06 83 VAL A C 1
ATOM 660 O O . VAL A 1 83 ? 5.073 -13.871 -4.533 1.00 48.06 83 VAL A O 1
ATOM 663 N N . ASN A 1 84 ? 4.344 -13.565 -2.438 1.00 49.84 84 ASN A N 1
ATOM 664 C CA . ASN A 1 84 ? 2.947 -13.855 -2.764 1.00 49.84 84 ASN A CA 1
ATOM 665 C C . ASN A 1 84 ? 2.309 -12.611 -3.407 1.00 49.84 84 ASN A C 1
ATOM 667 O O . ASN A 1 84 ? 1.842 -11.711 -2.708 1.00 49.84 84 ASN A O 1
ATOM 671 N N . LYS A 1 85 ? 2.373 -12.544 -4.741 1.00 55.47 85 LYS A N 1
ATOM 672 C CA . LYS A 1 85 ? 1.805 -11.484 -5.580 1.00 55.47 85 LYS A CA 1
ATOM 673 C C . LYS A 1 85 ? 0.300 -11.699 -5.715 1.00 55.47 85 LYS A C 1
ATOM 675 O O . LYS A 1 85 ? -0.138 -12.639 -6.374 1.00 55.47 85 LYS A O 1
ATOM 680 N N . ILE A 1 86 ? -0.491 -10.812 -5.121 1.00 58.72 86 ILE A N 1
ATOM 681 C CA . ILE A 1 86 ? -1.920 -10.716 -5.427 1.00 58.72 86 ILE A CA 1
ATOM 682 C C . ILE A 1 86 ? -2.060 -9.645 -6.504 1.00 58.72 86 ILE A C 1
ATOM 684 O O . ILE A 1 86 ? -1.809 -8.474 -6.230 1.00 58.72 86 ILE A O 1
ATOM 688 N N . LYS A 1 87 ? -2.439 -10.055 -7.719 1.00 61.59 87 LYS A N 1
ATOM 689 C CA . LYS A 1 87 ? -2.924 -9.129 -8.745 1.00 61.59 87 LYS A CA 1
ATOM 690 C C . LYS A 1 87 ? -4.345 -8.745 -8.343 1.00 61.59 87 LYS A C 1
ATOM 692 O O . LYS A 1 87 ? -5.234 -9.593 -8.382 1.00 61.59 87 LYS A O 1
ATOM 697 N N . VAL A 1 88 ? -4.530 -7.524 -7.856 1.00 58.81 88 VAL A N 1
ATOM 698 C CA . VAL A 1 88 ? -5.825 -7.081 -7.327 1.00 58.81 88 VAL A CA 1
ATOM 699 C C . VAL A 1 88 ? -6.722 -6.657 -8.489 1.00 58.81 88 VAL A C 1
ATOM 701 O O . VAL A 1 88 ? -6.396 -5.717 -9.205 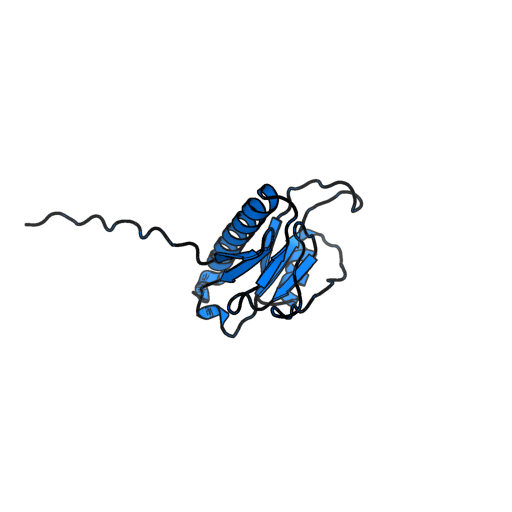1.00 58.81 88 VAL A O 1
ATOM 704 N N . ASP A 1 89 ? -7.854 -7.343 -8.668 1.00 61.72 89 ASP A N 1
ATOM 705 C CA . ASP A 1 89 ? -8.993 -6.795 -9.413 1.00 61.72 89 ASP A CA 1
ATOM 706 C C . ASP A 1 89 ? -9.758 -5.863 -8.469 1.00 61.72 89 ASP A C 1
ATOM 708 O O . ASP A 1 89 ? -10.385 -6.324 -7.513 1.00 61.72 89 ASP A O 1
ATOM 712 N N . TYR A 1 90 ? -9.682 -4.553 -8.697 1.00 60.56 90 TYR A N 1
ATOM 713 C CA . TYR A 1 90 ? -10.236 -3.550 -7.787 1.00 60.56 90 TYR A CA 1
ATOM 714 C C . TYR A 1 90 ? -11.769 -3.595 -7.673 1.00 60.56 90 TYR A C 1
ATOM 716 O O . TYR A 1 90 ? -12.315 -3.058 -6.707 1.00 60.56 90 TYR A O 1
ATOM 724 N N . LYS A 1 91 ? -12.478 -4.253 -8.606 1.00 61.19 91 LYS A N 1
ATOM 725 C CA . LYS A 1 91 ? -13.938 -4.442 -8.525 1.00 61.19 91 LYS A CA 1
ATOM 726 C C . LYS A 1 91 ? -14.327 -5.622 -7.640 1.00 61.19 91 LYS A C 1
ATOM 728 O O . LYS A 1 91 ? -15.418 -5.621 -7.074 1.00 61.19 91 LYS A O 1
ATOM 733 N N . GLU A 1 92 ? -13.441 -6.604 -7.492 1.00 66.69 92 GLU A N 1
ATOM 734 C CA . GLU A 1 92 ? -13.758 -7.877 -6.833 1.00 66.69 92 GLU A CA 1
ATOM 735 C C . GLU A 1 92 ? -12.941 -8.137 -5.557 1.00 66.69 92 GLU A C 1
ATOM 737 O O . GLU A 1 92 ? -13.364 -8.919 -4.705 1.00 66.69 92 GLU A O 1
ATOM 742 N N . HIS A 1 93 ? -11.794 -7.473 -5.374 1.00 74.94 93 HIS A N 1
ATOM 743 C CA . HIS A 1 93 ? -10.845 -7.787 -4.305 1.00 74.94 93 HIS A CA 1
ATOM 744 C C . HIS A 1 93 ? -10.654 -6.635 -3.321 1.00 74.94 93 HIS A C 1
ATOM 746 O O . HIS A 1 93 ? -10.034 -5.614 -3.614 1.00 74.94 93 HIS A O 1
ATOM 752 N N . ARG A 1 94 ? -11.125 -6.85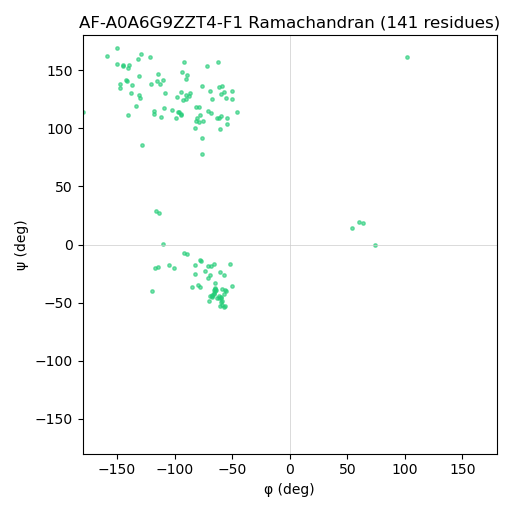7 -2.092 1.00 84.56 94 ARG A N 1
ATOM 753 C CA . ARG A 1 94 ? -10.915 -5.958 -0.954 1.00 84.56 94 ARG A CA 1
ATOM 754 C C . ARG A 1 94 ? -9.703 -6.392 -0.139 1.00 84.56 94 ARG A C 1
ATOM 756 O O . ARG A 1 94 ? -9.571 -7.562 0.232 1.00 84.56 94 ARG A O 1
ATOM 763 N N . ILE A 1 95 ? -8.817 -5.451 0.169 1.00 87.19 95 ILE A N 1
ATOM 764 C CA . ILE A 1 95 ? -7.580 -5.722 0.901 1.00 87.19 95 ILE A CA 1
ATOM 765 C C . ILE A 1 95 ? -7.785 -5.437 2.385 1.00 87.19 95 ILE A C 1
ATOM 767 O O . ILE A 1 95 ? -7.936 -4.292 2.799 1.00 87.19 95 ILE A O 1
ATOM 771 N N . LYS A 1 96 ? -7.729 -6.475 3.219 1.00 90.00 96 LYS A N 1
ATOM 772 C CA . LYS A 1 96 ? -7.791 -6.299 4.675 1.00 90.00 96 LYS A CA 1
ATOM 773 C C . LYS A 1 96 ? -6.519 -5.637 5.201 1.00 90.00 96 LYS A C 1
ATOM 775 O O . LYS A 1 96 ? -5.418 -6.093 4.895 1.00 90.00 96 LYS A O 1
ATOM 780 N N . PHE A 1 97 ? -6.674 -4.610 6.029 1.00 91.00 97 PHE A N 1
ATOM 781 C CA . PHE A 1 97 ? -5.597 -3.882 6.688 1.00 91.00 97 PHE A CA 1
ATOM 782 C C . PHE A 1 97 ? -5.738 -3.950 8.228 1.00 91.00 97 PHE A C 1
ATOM 784 O O . PHE A 1 97 ? -6.845 -3.786 8.752 1.00 91.00 97 PHE A O 1
ATOM 791 N N . PRO A 1 98 ? -4.641 -4.143 8.994 1.00 87.75 98 PRO A N 1
ATOM 792 C CA . PRO A 1 98 ? -3.239 -4.236 8.567 1.00 87.75 98 PRO A CA 1
ATOM 793 C C . PRO A 1 98 ? -2.901 -5.541 7.834 1.00 87.75 98 PRO A C 1
ATOM 795 O O . PRO A 1 98 ? -3.515 -6.579 8.060 1.00 87.75 98 PRO A O 1
ATOM 798 N N . THR A 1 99 ? -1.889 -5.484 6.970 1.00 82.75 99 THR A N 1
ATOM 799 C CA . THR A 1 99 ? -1.389 -6.622 6.189 1.00 82.75 99 THR A CA 1
ATOM 800 C C . THR A 1 99 ? 0.124 -6.521 6.018 1.00 82.75 99 THR A C 1
ATOM 802 O O . THR A 1 99 ? 0.659 -5.419 6.036 1.00 82.75 99 THR A O 1
ATOM 805 N N . ASN A 1 100 ? 0.796 -7.659 5.830 1.00 75.44 100 ASN A N 1
ATOM 806 C CA . ASN A 1 100 ? 2.227 -7.757 5.498 1.00 75.44 100 ASN A CA 1
ATOM 807 C C . ASN A 1 100 ? 2.426 -8.329 4.079 1.00 75.44 100 ASN A C 1
ATOM 809 O O . ASN A 1 100 ? 3.389 -9.044 3.811 1.00 75.44 100 ASN A O 1
ATOM 813 N N . LYS A 1 101 ? 1.441 -8.123 3.199 1.00 71.81 101 LYS A N 1
ATOM 814 C CA . LYS A 1 101 ? 1.438 -8.656 1.834 1.00 71.81 101 LYS A CA 1
ATOM 815 C C . LYS A 1 101 ? 2.050 -7.666 0.846 1.00 71.81 101 LYS A C 1
ATOM 817 O O . LYS A 1 101 ? 2.042 -6.454 1.065 1.00 71.81 101 LYS A O 1
ATOM 822 N N . ILE A 1 102 ? 2.512 -8.218 -0.270 1.00 73.75 102 ILE A N 1
ATOM 823 C CA . ILE A 1 102 ? 2.880 -7.472 -1.469 1.00 73.75 102 ILE A CA 1
ATOM 824 C C . ILE A 1 102 ? 1.629 -7.380 -2.343 1.00 73.75 102 ILE A C 1
ATOM 826 O O . ILE A 1 102 ? 0.981 -8.388 -2.628 1.00 73.75 102 ILE A O 1
ATOM 830 N N . ILE A 1 103 ? 1.268 -6.160 -2.705 1.00 77.56 103 ILE A N 1
ATOM 831 C CA . ILE A 1 103 ? 0.054 -5.811 -3.429 1.00 77.56 103 ILE A CA 1
ATOM 832 C C . ILE A 1 103 ? 0.497 -5.187 -4.742 1.00 77.56 103 ILE A C 1
ATOM 834 O O . ILE A 1 103 ? 1.098 -4.119 -4.749 1.00 77.56 103 ILE A O 1
ATOM 838 N N . GLU A 1 104 ? 0.194 -5.845 -5.850 1.00 78.44 104 GLU A N 1
ATOM 839 C CA . GLU A 1 104 ? 0.353 -5.248 -7.171 1.00 78.44 104 GLU A CA 1
ATOM 840 C C . GLU A 1 104 ? -1.023 -4.818 -7.658 1.00 78.44 104 GLU A C 1
ATOM 842 O O . GLU A 1 104 ? -1.923 -5.652 -7.814 1.00 78.44 104 GLU A O 1
ATOM 847 N N . ALA A 1 105 ? -1.194 -3.510 -7.828 1.00 75.25 105 ALA A N 1
ATOM 848 C CA . ALA A 1 105 ? -2.476 -2.919 -8.161 1.00 75.25 105 ALA A CA 1
ATOM 849 C C . ALA A 1 105 ? -2.294 -1.638 -8.978 1.00 75.25 105 ALA A C 1
ATOM 851 O O . ALA A 1 105 ? -1.276 -0.954 -8.890 1.00 75.25 105 ALA A O 1
ATOM 852 N N . ASP A 1 106 ? -3.317 -1.304 -9.751 1.00 78.81 106 ASP A N 1
ATOM 853 C CA . ASP A 1 106 ? -3.404 -0.013 -10.410 1.00 78.81 106 ASP A CA 1
ATOM 854 C C . ASP A 1 106 ? -3.943 1.023 -9.414 1.00 78.81 106 ASP A C 1
ATOM 856 O O . ASP A 1 106 ? -5.137 1.075 -9.119 1.00 78.81 106 ASP A O 1
ATOM 860 N N . PHE A 1 107 ? -3.043 1.816 -8.835 1.00 82.56 107 PHE A N 1
ATOM 861 C CA . PHE A 1 107 ? -3.424 2.866 -7.895 1.00 82.56 107 PHE A CA 1
ATOM 862 C C . PHE A 1 107 ? -3.988 4.108 -8.589 1.00 82.56 107 PHE A C 1
ATOM 864 O O . PHE A 1 107 ? -4.600 4.918 -7.898 1.00 82.56 107 PHE A O 1
ATOM 871 N N . PHE A 1 108 ? -3.831 4.258 -9.908 1.00 83.31 108 PHE A N 1
ATOM 872 C CA . PHE A 1 108 ? -4.469 5.341 -10.653 1.00 83.31 108 PHE A CA 1
ATOM 873 C C . PHE A 1 108 ? -5.986 5.105 -10.728 1.00 83.31 108 PHE A C 1
ATOM 875 O O . PHE A 1 108 ? -6.772 5.975 -10.350 1.00 83.31 108 PHE A O 1
ATOM 882 N N . GLU A 1 109 ? -6.392 3.888 -11.100 1.00 81.81 109 GLU A N 1
ATOM 883 C CA . GLU A 1 109 ? -7.801 3.455 -11.118 1.00 81.81 109 GLU A CA 1
ATOM 884 C C . GLU A 1 109 ? -8.370 3.201 -9.708 1.00 81.81 109 GLU A C 1
ATOM 886 O O . GLU A 1 109 ? -9.580 3.280 -9.484 1.00 81.81 109 GLU A O 1
ATOM 891 N N . GLY A 1 110 ? -7.493 2.938 -8.738 1.00 85.38 110 GLY A N 1
ATOM 892 C CA . GLY A 1 110 ? -7.807 2.875 -7.316 1.00 85.38 110 GLY A CA 1
ATOM 893 C C . GLY A 1 110 ? -7.945 1.464 -6.741 1.00 85.38 110 GLY A C 1
ATOM 894 O O . GLY A 1 110 ? -8.113 0.463 -7.432 1.00 85.38 110 GLY A O 1
ATOM 895 N N . VAL A 1 111 ? -7.850 1.382 -5.415 1.00 87.62 111 VAL A N 1
ATOM 896 C CA . VAL A 1 111 ? -7.744 0.150 -4.631 1.00 87.62 111 VAL A CA 1
ATOM 897 C C . VAL A 1 111 ? -8.650 0.231 -3.408 1.00 87.62 111 VAL A C 1
ATOM 899 O O . VAL A 1 111 ? -8.695 1.247 -2.716 1.00 87.62 111 VAL A O 1
ATOM 902 N N . ILE A 1 112 ? -9.350 -0.864 -3.106 1.00 90.50 112 ILE A N 1
ATOM 903 C CA . ILE A 1 112 ? -10.243 -0.944 -1.948 1.00 90.50 112 ILE A CA 1
ATOM 904 C C . ILE A 1 112 ? -9.546 -1.635 -0.776 1.00 90.50 112 ILE A C 1
ATOM 906 O O . ILE A 1 112 ? -9.088 -2.776 -0.880 1.00 90.50 112 ILE A O 1
ATOM 910 N N . PHE A 1 113 ? -9.551 -0.969 0.375 1.00 91.56 113 PHE A N 1
ATOM 911 C CA . PHE A 1 113 ? -9.084 -1.498 1.648 1.00 91.56 113 PHE A CA 1
ATOM 912 C C . PHE A 1 113 ? -10.222 -1.616 2.660 1.00 91.56 113 PHE A C 1
ATOM 914 O O . PHE A 1 113 ? -11.054 -0.724 2.787 1.00 91.56 113 PHE A O 1
ATOM 921 N N . GLU A 1 114 ? -10.209 -2.692 3.439 1.00 93.38 114 GLU A N 1
ATOM 922 C CA . GLU A 1 114 ? -11.080 -2.889 4.599 1.00 93.38 114 GLU A CA 1
ATOM 923 C C . GLU A 1 114 ? -10.261 -2.820 5.887 1.00 93.38 114 GLU A C 1
ATOM 925 O O . GLU A 1 114 ? -9.148 -3.344 5.955 1.00 93.38 114 GLU A O 1
ATOM 930 N N . PHE A 1 115 ? -10.813 -2.221 6.938 1.00 93.62 115 PHE A N 1
ATOM 931 C CA . PHE A 1 115 ? -10.148 -2.088 8.234 1.00 93.62 115 PHE A CA 1
ATOM 932 C C . PHE A 1 115 ? -11.139 -2.252 9.383 1.00 93.62 115 PHE A C 1
ATOM 934 O O . PHE A 1 115 ? -12.248 -1.757 9.342 1.00 93.62 115 PHE A O 1
ATOM 941 N N . GLU A 1 116 ? -10.737 -2.903 10.469 1.00 90.94 116 GLU A N 1
ATOM 942 C CA . GLU A 1 116 ? -11.662 -3.155 11.589 1.00 90.94 116 GLU A CA 1
ATOM 943 C C . GLU A 1 116 ? -11.816 -1.975 12.562 1.00 90.94 116 GLU A C 1
ATOM 945 O O . GLU A 1 116 ? -12.709 -1.977 13.406 1.00 90.94 116 GLU A O 1
ATOM 950 N N . LYS A 1 117 ? -10.886 -1.013 12.538 1.00 92.19 117 LYS A N 1
ATOM 951 C CA . LYS A 1 117 ? -10.781 0.059 13.541 1.00 92.19 117 LYS A CA 1
ATOM 952 C C . LYS A 1 117 ? -10.401 1.369 12.866 1.00 92.19 117 LYS A C 1
ATOM 954 O O . LYS A 1 117 ? -9.488 1.367 12.046 1.00 92.19 117 LYS A O 1
ATOM 959 N N . GLU A 1 118 ? -10.975 2.491 13.294 1.00 89.50 118 GLU A N 1
ATOM 960 C CA . GLU A 1 118 ? -10.647 3.821 12.743 1.00 89.50 118 GLU A CA 1
ATOM 961 C C . GLU A 1 118 ? -9.150 4.146 12.821 1.00 89.50 118 GLU A C 1
ATOM 963 O O . GLU A 1 118 ? -8.549 4.586 11.847 1.00 89.50 118 GLU A O 1
ATOM 968 N N . LYS A 1 119 ? -8.486 3.775 13.924 1.00 92.81 119 LYS A N 1
ATOM 969 C CA . LYS A 1 119 ? -7.026 3.927 14.052 1.00 92.81 119 LYS A CA 1
ATOM 970 C C . LYS A 1 119 ? -6.229 3.209 12.952 1.00 92.81 119 LYS A C 1
ATOM 972 O O . LYS A 1 119 ? -5.072 3.538 12.706 1.00 92.81 119 LYS A O 1
ATOM 977 N N . HIS A 1 120 ? -6.790 2.153 12.357 1.00 93.81 120 HIS A N 1
ATOM 978 C CA . HIS A 1 120 ? -6.172 1.447 11.240 1.00 93.81 120 HIS A CA 1
ATOM 979 C C . HIS A 1 120 ? -6.400 2.197 9.925 1.00 93.81 120 HIS A C 1
ATOM 981 O O . HIS A 1 120 ? -5.481 2.228 9.116 1.00 93.81 120 HIS A O 1
ATOM 987 N N . ARG A 1 121 ? -7.553 2.851 9.746 1.00 93.88 1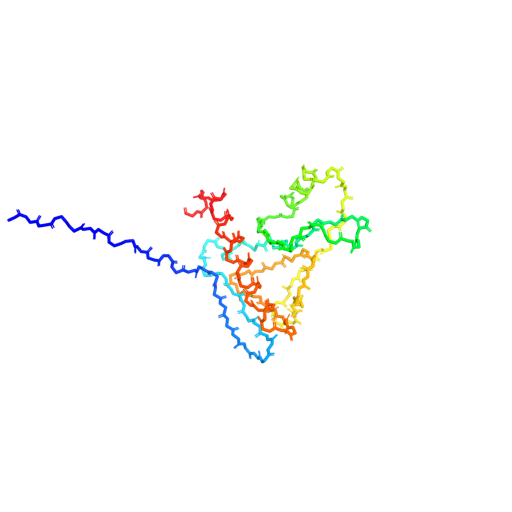21 ARG A N 1
ATOM 988 C CA . ARG A 1 121 ? -7.805 3.767 8.625 1.00 93.88 121 ARG A CA 1
ATOM 989 C C . ARG A 1 121 ? -6.781 4.895 8.585 1.00 93.88 121 ARG A C 1
ATOM 991 O O . ARG A 1 121 ? -6.092 5.045 7.582 1.00 93.88 121 ARG A O 1
ATOM 998 N N . ASP A 1 122 ? -6.608 5.617 9.688 1.00 93.31 122 ASP A N 1
ATOM 999 C CA . ASP A 1 122 ? -5.700 6.772 9.707 1.00 93.31 122 ASP A CA 1
ATOM 1000 C C . ASP A 1 122 ? -4.245 6.334 9.486 1.00 93.31 122 ASP A C 1
ATOM 1002 O O . ASP A 1 122 ? -3.475 6.973 8.769 1.00 93.31 122 ASP A O 1
ATOM 1006 N N . LYS A 1 123 ? -3.875 5.176 10.049 1.00 94.56 123 LYS A N 1
ATOM 1007 C CA . LYS A 1 123 ? -2.559 4.572 9.833 1.00 94.56 123 LYS A CA 1
ATOM 1008 C C . LYS A 1 123 ? -2.345 4.131 8.385 1.00 94.56 123 LYS A C 1
ATOM 1010 O O . LYS A 1 123 ? -1.231 4.271 7.891 1.00 94.56 123 LYS A O 1
ATOM 1015 N N . LEU A 1 124 ? -3.363 3.572 7.729 1.00 94.50 124 LEU A N 1
ATOM 1016 C CA . LEU A 1 124 ? -3.294 3.188 6.320 1.00 94.50 124 LEU A CA 1
ATOM 1017 C C . LEU A 1 124 ? -3.024 4.418 5.453 1.00 94.50 124 LEU A C 1
ATOM 1019 O O . LEU A 1 124 ? -2.043 4.415 4.716 1.00 94.50 124 LEU A O 1
ATOM 1023 N N . ILE A 1 125 ? -3.830 5.474 5.603 1.00 94.19 125 ILE A N 1
ATOM 1024 C CA . ILE A 1 125 ? -3.674 6.723 4.843 1.00 94.19 125 ILE A CA 1
ATOM 1025 C C . ILE A 1 125 ? -2.266 7.290 5.053 1.00 94.19 125 ILE A C 1
ATOM 1027 O O . ILE A 1 125 ? -1.520 7.451 4.092 1.00 94.19 125 ILE A O 1
ATOM 1031 N N . SER A 1 126 ? -1.844 7.464 6.309 1.00 94.31 126 SER A N 1
ATOM 1032 C CA . SER A 1 126 ? -0.521 8.012 6.633 1.00 94.31 126 SER A CA 1
ATOM 1033 C C . SER A 1 126 ? 0.637 7.187 6.053 1.00 94.31 126 SER A C 1
ATOM 1035 O O . SER A 1 126 ? 1.635 7.748 5.592 1.00 94.31 126 SER A O 1
ATOM 1037 N N . LEU A 1 127 ? 0.520 5.853 6.047 1.00 94.69 127 LEU A N 1
ATOM 1038 C CA . LEU A 1 127 ? 1.528 4.980 5.445 1.00 94.69 127 LEU A CA 1
ATOM 1039 C C . LEU A 1 127 ? 1.609 5.157 3.930 1.00 94.69 127 LEU A C 1
ATOM 1041 O O . LEU A 1 127 ? 2.716 5.187 3.396 1.00 94.69 127 LEU A O 1
ATOM 1045 N N . LEU A 1 128 ? 0.468 5.269 3.250 1.00 94.50 128 LEU A N 1
ATOM 1046 C CA . LEU A 1 128 ? 0.422 5.434 1.799 1.00 94.50 128 LEU A CA 1
ATOM 1047 C C . LEU A 1 128 ? 0.945 6.802 1.371 1.00 94.50 128 LEU A C 1
ATOM 1049 O O . LEU A 1 128 ? 1.773 6.862 0.468 1.00 94.50 128 LEU A O 1
ATOM 1053 N N . GLU A 1 129 ? 0.552 7.873 2.059 1.00 94.56 129 GLU A N 1
ATOM 1054 C CA . GLU A 1 129 ? 1.055 9.225 1.795 1.00 94.56 129 GLU A CA 1
ATOM 1055 C C . GLU A 1 129 ? 2.576 9.295 1.954 1.00 94.56 129 GLU A C 1
ATOM 1057 O O . GLU A 1 129 ? 3.291 9.756 1.064 1.00 94.56 129 GLU A O 1
ATOM 1062 N N . SER A 1 130 ? 3.098 8.765 3.065 1.00 94.12 130 SER A N 1
ATOM 1063 C CA . SER A 1 130 ? 4.540 8.745 3.312 1.00 94.12 130 SER A CA 1
ATOM 1064 C C . SER A 1 130 ? 5.296 7.875 2.305 1.00 94.12 130 SER A C 1
ATOM 1066 O O . SER A 1 130 ? 6.419 8.220 1.918 1.00 94.12 130 SER A O 1
ATOM 1068 N N . ALA A 1 131 ? 4.725 6.732 1.917 1.00 93.50 131 ALA A N 1
ATOM 1069 C CA . ALA A 1 131 ? 5.327 5.837 0.939 1.00 93.50 131 ALA A CA 1
ATOM 1070 C C . ALA A 1 131 ? 5.362 6.483 -0.447 1.00 93.50 131 ALA A C 1
ATOM 1072 O O . ALA A 1 131 ? 6.400 6.432 -1.106 1.00 93.50 131 ALA A O 1
ATOM 1073 N N . TYR A 1 132 ? 4.266 7.124 -0.860 1.00 92.56 132 TYR A N 1
ATOM 1074 C CA . TYR A 1 132 ? 4.169 7.776 -2.159 1.00 92.56 132 TYR A CA 1
ATOM 1075 C C . TYR A 1 132 ? 5.099 8.983 -2.257 1.00 92.56 132 TYR A C 1
ATOM 1077 O O . TYR A 1 132 ? 5.893 9.071 -3.186 1.00 92.56 132 TYR A O 1
ATOM 1085 N N . TYR A 1 133 ? 5.130 9.833 -1.229 1.00 91.69 133 TYR A N 1
ATOM 1086 C CA . TYR A 1 133 ? 6.066 10.958 -1.173 1.00 91.69 133 TYR A CA 1
ATOM 1087 C C . TYR A 1 133 ? 7.534 10.512 -1.299 1.00 91.69 133 TYR A C 1
ATOM 1089 O O . TYR A 1 133 ? 8.356 11.154 -1.958 1.00 91.69 133 TYR A O 1
ATOM 1097 N N . THR A 1 134 ? 7.888 9.385 -0.672 1.00 91.75 134 THR A N 1
ATOM 1098 C CA . THR A 1 134 ? 9.237 8.815 -0.799 1.00 91.75 134 THR A CA 1
ATOM 1099 C C . THR A 1 134 ? 9.486 8.301 -2.214 1.00 91.75 134 THR A C 1
ATOM 1101 O O . THR A 1 134 ? 10.552 8.552 -2.774 1.00 91.75 134 THR A O 1
ATOM 1104 N N . PHE A 1 135 ? 8.504 7.617 -2.798 1.00 91.25 135 PHE A N 1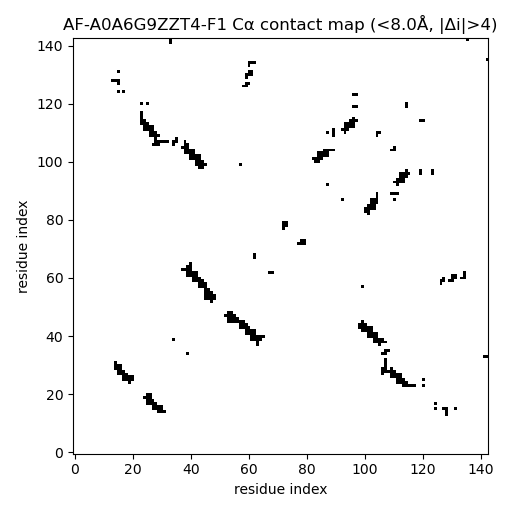
ATOM 1105 C CA . PHE A 1 135 ? 8.565 7.109 -4.162 1.00 91.25 135 PHE A CA 1
ATOM 1106 C C . PHE A 1 135 ? 8.765 8.232 -5.187 1.00 91.25 135 PHE A C 1
ATOM 1108 O O . PHE A 1 135 ? 9.717 8.156 -5.963 1.00 91.25 135 PHE A O 1
ATOM 1115 N N . GLU A 1 136 ? 7.972 9.305 -5.125 1.00 88.81 136 GLU A N 1
ATOM 1116 C CA . GLU A 1 136 ? 8.122 10.483 -5.991 1.00 88.81 136 GLU A CA 1
ATOM 1117 C C . GLU A 1 136 ? 9.517 11.097 -5.873 1.00 88.81 136 GLU A C 1
ATOM 1119 O O . GLU A 1 136 ? 10.151 11.453 -6.864 1.00 88.81 136 GLU A O 1
ATOM 1124 N N . LYS A 1 137 ? 10.044 11.193 -4.647 1.00 88.56 137 LYS A N 1
ATOM 1125 C CA . LYS A 1 137 ? 11.388 11.727 -4.414 1.00 88.56 137 LYS A CA 1
ATOM 1126 C C . LYS A 1 137 ? 12.480 10.845 -5.031 1.00 88.56 137 LYS A C 1
ATOM 1128 O O . LYS A 1 137 ? 13.459 11.386 -5.544 1.00 88.56 137 LYS A O 1
ATOM 1133 N N . GLU A 1 138 ? 12.340 9.523 -4.953 1.00 87.19 138 GLU A N 1
ATOM 1134 C CA . GLU A 1 138 ? 13.270 8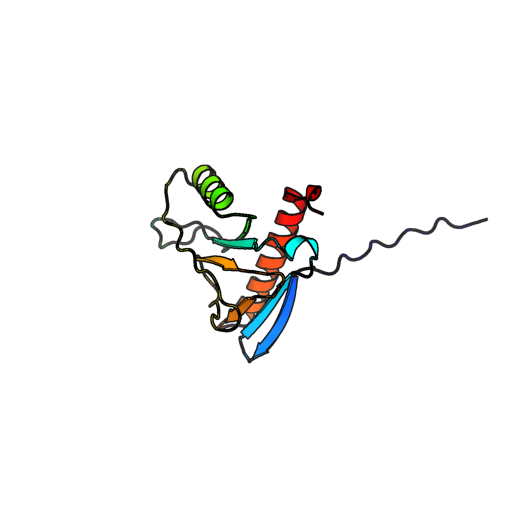.554 -5.553 1.00 87.19 138 GLU A CA 1
ATOM 1135 C C . GLU A 1 138 ? 13.167 8.538 -7.091 1.00 87.19 138 GLU A C 1
ATOM 1137 O O . GLU A 1 138 ? 14.168 8.305 -7.768 1.00 87.19 138 GLU A O 1
ATOM 1142 N N . HIS A 1 139 ? 11.993 8.863 -7.637 1.00 83.06 139 HIS A N 1
ATOM 1143 C CA . HIS A 1 139 ? 11.677 8.762 -9.062 1.00 83.06 139 HIS A CA 1
ATOM 1144 C C . HIS A 1 139 ? 11.390 10.114 -9.718 1.00 83.06 139 HIS A C 1
ATOM 1146 O O . HIS A 1 139 ? 10.685 10.168 -10.715 1.00 83.06 139 HIS A O 1
ATOM 1152 N N . ARG A 1 140 ? 11.980 11.211 -9.223 1.00 73.44 140 ARG A N 1
ATOM 1153 C CA . ARG A 1 140 ? 11.793 12.578 -9.762 1.00 73.44 140 ARG A CA 1
ATOM 1154 C C . ARG A 1 140 ? 12.024 12.735 -11.267 1.00 73.44 140 ARG A C 1
ATOM 1156 O O . ARG A 1 140 ? 11.678 13.761 -11.814 1.00 73.44 140 ARG A O 1
ATOM 1163 N N . TYR A 1 141 ? 12.676 11.788 -11.932 1.00 66.38 141 TYR A N 1
ATOM 1164 C CA . TYR A 1 141 ? 12.843 11.820 -13.387 1.00 66.38 141 TYR A CA 1
ATOM 1165 C C . TYR A 1 141 ? 11.578 11.388 -14.148 1.00 66.38 141 TYR A C 1
ATOM 1167 O O . TYR A 1 141 ? 11.508 11.587 -15.357 1.00 66.38 141 TYR A O 1
ATOM 1175 N N . LEU A 1 142 ? 10.609 10.785 -13.455 1.00 60.06 142 LEU A N 1
ATOM 1176 C CA . LEU A 1 142 ? 9.292 10.421 -13.973 1.00 60.06 142 LEU A CA 1
ATOM 1177 C C . LEU A 1 142 ? 8.239 11.522 -13.737 1.00 60.06 142 LEU A C 1
ATOM 1179 O O . LEU A 1 142 ? 7.136 11.385 -14.260 1.00 60.06 142 LEU A O 1
ATOM 1183 N N . PHE A 1 143 ? 8.573 12.585 -12.984 1.00 58.06 143 PHE A N 1
ATOM 1184 C CA . PHE A 1 143 ? 7.648 13.631 -12.522 1.00 58.06 143 PHE A CA 1
ATOM 1185 C C .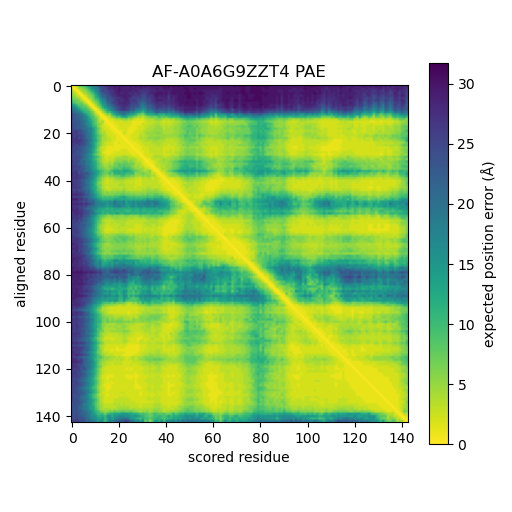 PHE A 1 143 ? 8.158 15.051 -12.792 1.00 58.06 143 PHE A C 1
ATOM 1187 O O . PHE A 1 143 ? 9.327 15.342 -12.451 1.00 58.06 143 PHE A O 1
#

pLDDT: mean 77.21, std 16.72, range [36.41, 94.69]

Foldseek 3Di:
DDDDDDPPPPPPDQQWDWDAPDVQKIKIAGNDPLLPPFWKKKFWAFDADPVPHTPGPIAIAIDRDPVVVQVVCCVVPVDRDDAPEDEDPQVPDEAEPPDRHIYTYRRNVTHMYGYDDVVRVVVVSVRVSVNVVVVCVVPVVSD

Radius of gyration: 17.35 Å; Cα contacts (8 Å, |Δi|>4): 215; chains: 1; bounding box: 39×67×35 Å

Solvent-accessible surface area (backbone atoms only — not comparable to full-atom values): 8427 Å² total; per-residue (Å²): 140,76,84,82,77,78,78,72,78,77,77,77,72,71,45,62,44,77,45,78,80,48,91,56,27,35,39,34,28,34,75,46,82,79,35,74,88,49,49,38,30,40,36,28,42,60,52,49,56,93,85,73,45,74,75,46,71,81,44,47,42,61,35,77,45,71,65,57,50,53,50,52,44,37,76,74,65,75,53,93,76,88,79,68,73,45,78,54,51,55,91,80,44,72,41,65,46,87,60,72,52,44,39,37,36,45,38,51,88,25,42,34,36,32,32,95,44,70,74,46,49,58,50,50,53,53,36,50,45,56,17,48,56,49,38,50,68,76,42,48,91,74,104

Sequence (143 aa):
MGSMKINKSESSVSKVQSNEIAPNTLFINIEDDSLKDNPLILVFYQFSIGGIIPLSPLRAKFFLDSGDVIKWFYMTTKEIIYVNKIKVDYKEHRIKFPTNKIIEADFFEGVIFEFEKEKHRDKLISLLESAYYTFEKEHRYLF

Secondary structure (DSSP, 8-state):
--------------SEEEEEEETTEEEEEE--GGGTT--EEEEEE--EETTTEE-S--EEEEESSHHHHHHHHHHHHSS-----EEE--TTT--EEES---EEEE-TTT-EEEEESSHHHHHHHHHHHHHHHHHHHHHTTT--

Mean predicted aligned error: 9.06 Å

Organism: Lysinibacillus sphaericus (NCBI:txid1421)

Nearest PDB structures (foldseek):
  5nan-assembly1_B  TM=3.977E-01  e=6.704E-01  Homo sapiens
  7ndg-assembly1_H  TM=4.100E-01  e=8.673E-01  Mus musculus
  4bqb-assembly2_B  TM=4.213E-01  e=1.651E+00  Mus musculus
  4nn6-assembly1_C  TM=4.220E-01  e=5.983E+00  Mus musculus
  4nn7-assembly1_C  TM=4.184E-01  e=6.381E+00  Mus musculus